Protein AF-A0A2V7R162-F1 (afdb_monomer)

Solvent-accessible surface area (backbone atoms only — not comparable to full-atom values): 5704 Å² total; per-residue (Å²): 132,60,64,68,55,24,54,51,45,22,54,54,42,23,51,60,36,54,79,41,46,91,76,44,57,94,88,58,54,39,62,61,54,15,53,42,44,18,48,45,46,59,78,68,52,91,80,79,77,37,36,41,37,50,41,80,42,63,66,44,93,78,87,47,74,69,69,78,65,21,13,25,31,24,34,73,85,70,80,47,70,60,46,74,72,29,49,69,70,57,14,44,53,52,12,50,54,40,30,76,68,54,74

pLDDT: mean 71.42, std 9.79, range [46.59, 87.44]

Sequence (103 aa):
MTTVRAEKVLEQVEAALAERQHLLPTHLAAREVASRIARCYHDLADGTSGFWIARARWAAADGRPTGRALYEVLRADGRVGVWDALTLDEGELIADTLTKLSL

Radius of gyration: 13.84 Å; Cα contacts (8 Å, |Δi|>4): 161; chains: 1; bounding box: 34×31×33 Å

Nearest PDB structures (foldseek):
  6qj2-assembly1_A  TM=2.721E-01  e=2.581E+00  Thermochaetoides thermophila DSM 1495
  7q2y-assembly1_B  TM=2.532E-01  e=3.658E+00  Saccharomyces cerevisiae S288C
  6yvv-assembly1_B  TM=3.234E-01  e=9.270E+00  Saccharomyces cerevisiae S288C
  5xei-assembly1_A  TM=2.986E-01  e=9.825E+00  Pyrococcus yayanosii CH1

Mean predicted aligned error: 9.28 Å

Foldseek 3Di:
DLVVVLVVQLVLQLVLCVVVVVLDDPPDRSNVLSNLVSVLCSPWNPLQQLFKAWDWDAPDPPPDRDDDTWTWIAGPVRRTTRDTRDDPSNNVSSRVSSNVVSD

Secondary structure (DSSP, 8-state):
--HHHHHHHHHHHHHHHHHTTTTS-TT--HHHHHHHHHHHHHHH--S----EEEEEE---SSSS--SSPEEEEEETTS--EEEEEE-HHHHHHHHHHHHHTT-

Structure (mmCIF, N/CA/C/O backbone):
data_AF-A0A2V7R162-F1
#
_entry.id   AF-A0A2V7R162-F1
#
loop_
_atom_site.group_PDB
_atom_site.id
_atom_site.type_symbol
_atom_site.label_atom_id
_atom_site.label_alt_id
_atom_site.label_comp_id
_atom_site.label_asym_id
_atom_site.label_entity_id
_atom_site.label_seq_id
_atom_site.pdbx_PDB_ins_code
_atom_site.Cartn_x
_atom_site.Cartn_y
_atom_site.Cartn_z
_atom_site.occupancy
_atom_site.B_iso_or_equiv
_atom_site.auth_seq_id
_atom_site.auth_comp_id
_atom_site.auth_asym_id
_atom_site.auth_atom_id
_atom_site.pdbx_PDB_model_num
ATOM 1 N N . MET A 1 1 ? -23.305 6.001 5.924 1.00 46.59 1 MET A N 1
ATOM 2 C CA . MET A 1 1 ? -22.299 6.026 7.016 1.00 46.59 1 MET A CA 1
ATOM 3 C C . MET A 1 1 ? -20.880 5.656 6.553 1.00 46.59 1 MET A C 1
ATOM 5 O O . MET A 1 1 ? -19.990 5.568 7.385 1.00 46.59 1 MET A O 1
ATOM 9 N N . THR A 1 2 ? -20.640 5.456 5.252 1.00 51.38 2 THR A N 1
ATOM 10 C CA . THR A 1 2 ? -19.383 4.914 4.696 1.00 51.38 2 THR A CA 1
ATOM 11 C C . THR A 1 2 ? -18.417 5.982 4.163 1.00 51.38 2 THR A C 1
ATOM 13 O O . THR A 1 2 ? -17.213 5.750 4.139 1.00 51.38 2 THR A O 1
ATOM 16 N N . THR A 1 3 ? -18.911 7.165 3.791 1.00 55.56 3 THR A N 1
ATOM 17 C CA . THR A 1 3 ? -18.104 8.313 3.329 1.00 55.56 3 THR A CA 1
ATOM 18 C C . THR A 1 3 ? -17.219 8.891 4.435 1.00 55.56 3 THR A C 1
ATOM 20 O O . THR A 1 3 ? -16.023 9.062 4.232 1.00 55.56 3 THR A O 1
ATOM 23 N N . VAL A 1 4 ? -17.769 9.038 5.646 1.00 58.03 4 VAL A N 1
ATOM 24 C CA . VAL A 1 4 ? -17.041 9.504 6.846 1.00 58.03 4 VAL A CA 1
ATOM 25 C C . VAL A 1 4 ? -15.846 8.600 7.183 1.00 58.03 4 VAL A C 1
ATOM 27 O O . VAL A 1 4 ? -14.837 9.054 7.714 1.00 58.03 4 VAL A O 1
ATOM 30 N N . ARG A 1 5 ? -15.932 7.303 6.855 1.00 68.94 5 ARG A N 1
ATOM 31 C CA . ARG A 1 5 ? -14.835 6.351 7.073 1.00 68.94 5 ARG A CA 1
ATOM 32 C C . ARG A 1 5 ? -13.699 6.559 6.068 1.00 68.94 5 ARG A C 1
ATOM 34 O O . ARG A 1 5 ? -12.543 6.479 6.460 1.00 68.94 5 ARG A O 1
ATOM 41 N N . ALA A 1 6 ? -14.022 6.843 4.807 1.00 68.25 6 ALA A N 1
ATOM 42 C CA . ALA A 1 6 ? -13.032 7.057 3.753 1.00 68.25 6 ALA A CA 1
ATOM 43 C C . ALA A 1 6 ? -12.274 8.380 3.933 1.00 68.25 6 ALA A C 1
ATOM 45 O O . ALA A 1 6 ? -11.054 8.398 3.813 1.00 68.25 6 ALA A O 1
ATOM 46 N N . GLU A 1 7 ? -12.974 9.460 4.289 1.00 76.31 7 GLU A N 1
ATOM 47 C CA . GLU A 1 7 ? -12.361 10.767 4.582 1.00 76.31 7 GLU A CA 1
ATOM 48 C C . GLU A 1 7 ? -11.400 10.682 5.773 1.00 76.31 7 GLU A C 1
ATOM 50 O O . GLU A 1 7 ? -10.272 11.160 5.702 1.00 76.31 7 GLU A O 1
ATOM 55 N N . LYS A 1 8 ? -11.791 9.964 6.831 1.00 78.56 8 LYS A N 1
ATOM 56 C CA . LYS A 1 8 ? -10.920 9.743 7.989 1.00 78.56 8 LYS A CA 1
ATOM 57 C C . LYS A 1 8 ? -9.663 8.939 7.639 1.00 78.56 8 LYS A C 1
ATOM 59 O O . LYS A 1 8 ? -8.580 9.266 8.115 1.00 78.56 8 LYS A O 1
ATOM 64 N N . VAL A 1 9 ? -9.790 7.901 6.808 1.00 76.69 9 VAL A N 1
ATOM 65 C CA . VAL A 1 9 ? -8.634 7.119 6.328 1.00 76.69 9 VAL A CA 1
ATOM 66 C C . VAL A 1 9 ? -7.723 7.983 5.454 1.00 76.69 9 VAL A C 1
ATOM 68 O O . VAL A 1 9 ? -6.508 7.926 5.616 1.00 76.69 9 VAL A O 1
ATOM 71 N N . LEU A 1 10 ? -8.293 8.811 4.573 1.00 83.31 10 LEU A N 1
ATOM 72 C CA . LEU A 1 10 ? -7.543 9.761 3.750 1.00 83.31 10 LEU A CA 1
ATOM 73 C C . LEU A 1 10 ? -6.680 10.682 4.619 1.00 83.31 10 LEU A C 1
ATOM 75 O O . LEU A 1 10 ? -5.470 10.733 4.423 1.00 83.31 10 LEU A O 1
ATOM 79 N N . GLU A 1 11 ? -7.283 11.353 5.599 1.00 84.06 11 GLU A N 1
ATOM 80 C CA . GLU A 1 11 ? -6.576 12.285 6.482 1.00 84.06 11 GLU A CA 1
ATOM 81 C C . GLU A 1 11 ? -5.458 11.597 7.279 1.00 84.06 11 GLU A C 1
ATOM 83 O O . GLU A 1 11 ? -4.342 12.110 7.358 1.00 84.06 11 GLU A O 1
ATOM 88 N N . GLN A 1 12 ? -5.729 10.411 7.837 1.00 82.81 12 GLN A N 1
ATOM 89 C CA . GLN A 1 12 ? -4.748 9.656 8.624 1.00 82.81 12 GLN A CA 1
ATOM 90 C C . GLN A 1 12 ? -3.544 9.220 7.788 1.00 82.81 12 GLN A C 1
ATOM 92 O O . GLN A 1 12 ? -2.399 9.323 8.231 1.00 82.81 12 GLN A O 1
ATOM 97 N N . VAL A 1 13 ? -3.800 8.740 6.574 1.00 81.88 13 VAL A N 1
ATOM 98 C CA . VAL A 1 13 ? -2.754 8.270 5.667 1.00 81.88 13 VAL A CA 1
ATOM 99 C C . VAL A 1 13 ? -1.963 9.445 5.101 1.00 81.88 13 VAL A C 1
ATOM 101 O O . VAL A 1 13 ? -0.737 9.380 5.055 1.00 81.88 13 VAL A O 1
ATOM 104 N N . GLU A 1 14 ? -2.630 10.539 4.724 1.00 87.44 14 GLU A N 1
ATOM 105 C CA . GLU A 1 14 ? -1.965 11.750 4.235 1.00 87.44 14 GLU A CA 1
ATOM 106 C C . GLU A 1 14 ? -1.033 12.328 5.302 1.00 87.44 14 GLU A C 1
ATOM 108 O O . GLU A 1 14 ? 0.126 12.608 5.000 1.00 87.44 14 GLU A O 1
ATOM 113 N N . ALA A 1 15 ? -1.489 12.424 6.556 1.00 8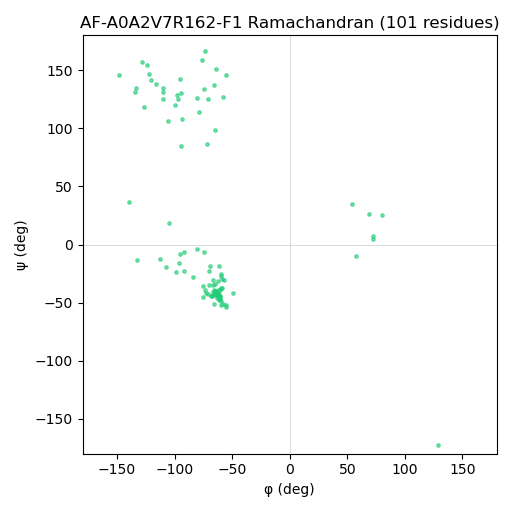5.38 15 ALA A N 1
ATOM 114 C CA . ALA A 1 15 ? -0.669 12.898 7.668 1.00 85.38 15 ALA A CA 1
ATOM 115 C C . ALA A 1 15 ? 0.559 12.002 7.907 1.00 85.38 15 ALA A C 1
ATOM 117 O O . ALA A 1 15 ? 1.685 12.497 7.975 1.00 85.38 15 ALA A O 1
ATOM 118 N N . ALA A 1 16 ? 0.372 10.680 7.963 1.00 84.00 16 ALA A N 1
ATOM 119 C CA . ALA A 1 16 ? 1.469 9.744 8.210 1.00 84.00 16 ALA A CA 1
ATOM 120 C C . ALA A 1 16 ? 2.516 9.735 7.079 1.00 84.00 16 ALA A C 1
ATOM 122 O O . ALA A 1 16 ? 3.714 9.570 7.330 1.00 84.00 16 ALA A O 1
ATOM 123 N N . LEU A 1 17 ? 2.079 9.932 5.835 1.00 84.00 17 LEU A N 1
ATOM 124 C CA . LEU A 1 17 ? 2.962 10.062 4.679 1.00 84.00 17 LEU A CA 1
ATOM 125 C C . LEU A 1 17 ? 3.652 11.428 4.630 1.00 84.00 17 LEU A C 1
ATOM 127 O O . LEU A 1 17 ? 4.823 11.494 4.266 1.00 84.00 17 LEU A O 1
ATOM 131 N N . ALA A 1 18 ? 2.972 12.503 5.036 1.00 85.38 18 ALA A N 1
ATOM 132 C CA . ALA A 1 18 ? 3.560 13.837 5.131 1.00 85.38 18 ALA A CA 1
ATOM 133 C C . ALA A 1 18 ? 4.693 13.887 6.172 1.00 85.38 18 ALA A C 1
ATOM 135 O O . ALA A 1 18 ? 5.761 14.430 5.890 1.00 85.38 18 ALA A O 1
ATOM 136 N N . GLU A 1 19 ? 4.531 13.231 7.327 1.00 85.44 19 GLU A N 1
ATOM 137 C CA . GLU A 1 19 ? 5.609 13.049 8.320 1.00 85.44 19 GLU A CA 1
ATOM 138 C C . GLU A 1 19 ? 6.848 12.354 7.727 1.00 85.44 19 GLU A C 1
ATOM 140 O O . GLU A 1 19 ? 7.986 12.601 8.132 1.00 85.44 19 GLU A O 1
ATOM 145 N N . ARG A 1 20 ? 6.627 11.483 6.738 1.00 83.31 20 ARG A N 1
ATOM 146 C CA . ARG A 1 20 ? 7.652 10.690 6.051 1.00 83.31 20 ARG A CA 1
ATOM 147 C C . ARG A 1 20 ? 7.957 11.227 4.654 1.00 83.31 20 ARG A C 1
ATOM 149 O O . ARG A 1 20 ? 8.569 10.512 3.867 1.00 83.31 20 ARG A O 1
ATOM 156 N N . GLN A 1 21 ? 7.610 12.483 4.337 1.00 78.50 21 GLN A N 1
ATOM 157 C CA . GLN A 1 21 ? 7.772 12.998 2.968 1.00 78.50 21 GLN A CA 1
ATOM 158 C C . GLN A 1 21 ? 9.219 12.957 2.474 1.00 78.50 21 GLN A C 1
ATOM 160 O O . GLN A 1 21 ? 9.465 12.877 1.280 1.00 78.50 21 GLN A O 1
ATOM 165 N N . HIS A 1 22 ? 10.179 13.021 3.397 1.00 79.69 22 HIS A N 1
ATOM 166 C CA . HIS A 1 22 ? 11.604 12.956 3.095 1.00 79.69 22 HIS A CA 1
ATOM 167 C C . HIS A 1 22 ? 12.051 11.567 2.609 1.00 79.69 22 HIS A C 1
ATOM 169 O O . HIS A 1 22 ? 13.114 11.455 2.007 1.00 79.69 22 HIS A O 1
ATOM 175 N N . LEU A 1 23 ? 11.254 10.526 2.872 1.00 79.00 23 LEU A N 1
ATOM 176 C CA . LEU A 1 23 ? 11.450 9.159 2.380 1.00 79.00 23 LEU A CA 1
ATOM 177 C C . LEU A 1 23 ? 10.635 8.885 1.114 1.00 79.00 23 LEU A C 1
ATOM 179 O O . LEU A 1 23 ? 10.895 7.902 0.424 1.00 79.00 23 LEU A O 1
ATOM 183 N N . LEU A 1 24 ? 9.645 9.731 0.809 1.00 75.75 24 LEU A N 1
ATOM 184 C CA . LEU A 1 24 ? 8.845 9.580 -0.395 1.00 75.75 24 LEU A CA 1
ATOM 185 C C . LEU A 1 24 ? 9.655 10.015 -1.620 1.00 75.75 24 LEU A C 1
ATOM 187 O O . LEU A 1 24 ? 10.254 11.095 -1.625 1.00 75.75 24 LEU A O 1
ATOM 191 N N . PRO A 1 25 ? 9.641 9.219 -2.698 1.00 76.00 25 PRO A N 1
ATOM 192 C CA . PRO A 1 25 ? 10.146 9.668 -3.981 1.00 76.00 25 PRO A CA 1
ATOM 193 C C . PRO A 1 25 ? 9.451 10.950 -4.427 1.00 76.00 25 PRO A C 1
ATOM 195 O O . PRO A 1 25 ? 8.249 11.129 -4.248 1.00 76.00 25 PRO A O 1
ATOM 198 N N . THR A 1 26 ? 10.189 11.815 -5.116 1.00 76.62 26 THR A N 1
ATOM 199 C CA . THR A 1 26 ? 9.723 13.149 -5.531 1.00 76.62 26 THR A CA 1
ATOM 200 C C . THR A 1 26 ? 8.513 13.121 -6.473 1.00 76.62 26 THR A C 1
ATOM 202 O O . THR A 1 26 ? 7.835 14.130 -6.635 1.00 76.62 26 THR A O 1
ATOM 205 N N . HIS A 1 27 ? 8.250 11.977 -7.109 1.00 78.25 27 HIS A N 1
ATOM 206 C CA . HIS A 1 27 ? 7.119 11.766 -8.009 1.00 78.25 27 HIS A CA 1
ATOM 207 C C . HIS A 1 27 ? 5.868 11.216 -7.299 1.00 78.25 27 HIS A C 1
ATOM 209 O O . HIS A 1 27 ? 4.820 11.113 -7.931 1.00 78.25 27 HIS A O 1
ATOM 215 N N . LEU A 1 28 ? 5.955 10.869 -6.009 1.00 73.56 28 LEU A N 1
ATOM 216 C CA . LEU A 1 28 ? 4.832 10.392 -5.205 1.00 73.56 28 LEU A CA 1
ATOM 217 C C . LEU A 1 28 ? 4.370 11.481 -4.237 1.00 73.56 28 LEU A C 1
ATOM 219 O O . LEU A 1 28 ? 5.002 11.756 -3.218 1.00 73.56 28 LEU A O 1
ATOM 223 N N . ALA A 1 29 ? 3.219 12.083 -4.531 1.00 81.44 29 ALA A N 1
ATOM 224 C CA . ALA A 1 29 ? 2.583 13.026 -3.621 1.00 81.44 29 ALA A CA 1
ATOM 225 C C . ALA A 1 29 ? 1.808 1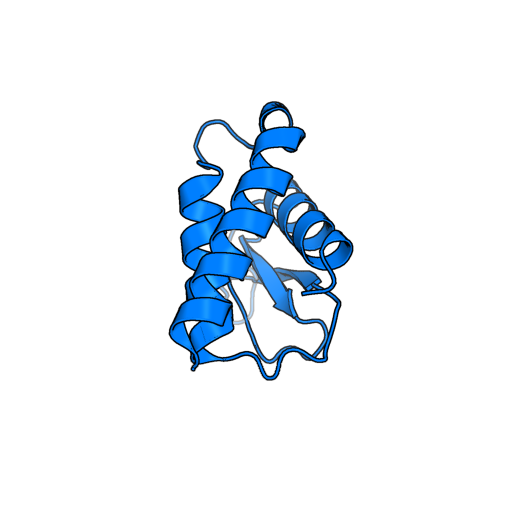2.278 -2.522 1.00 81.44 29 ALA A C 1
ATOM 227 O O . ALA A 1 29 ? 0.911 11.490 -2.824 1.00 81.44 29 ALA A O 1
ATOM 228 N N . ALA A 1 30 ? 2.084 12.582 -1.247 1.00 78.00 30 ALA A N 1
ATOM 229 C CA . ALA A 1 30 ? 1.423 11.972 -0.083 1.00 78.00 30 ALA A CA 1
ATOM 230 C C . ALA A 1 30 ? -0.114 11.964 -0.190 1.00 78.00 30 ALA A C 1
ATOM 232 O O . ALA A 1 30 ? -0.760 10.954 0.082 1.00 78.00 30 ALA A O 1
ATOM 233 N N . ARG A 1 31 ? -0.704 13.065 -0.670 1.00 80.94 31 ARG A N 1
ATOM 234 C CA . ARG A 1 31 ? -2.151 13.186 -0.885 1.00 80.94 31 ARG A CA 1
ATOM 235 C C . ARG A 1 31 ? -2.686 12.266 -1.977 1.00 80.94 31 ARG A C 1
ATOM 237 O O . ARG A 1 31 ? -3.783 11.725 -1.840 1.00 80.94 31 ARG A O 1
ATOM 244 N N . GLU A 1 32 ? -1.947 12.089 -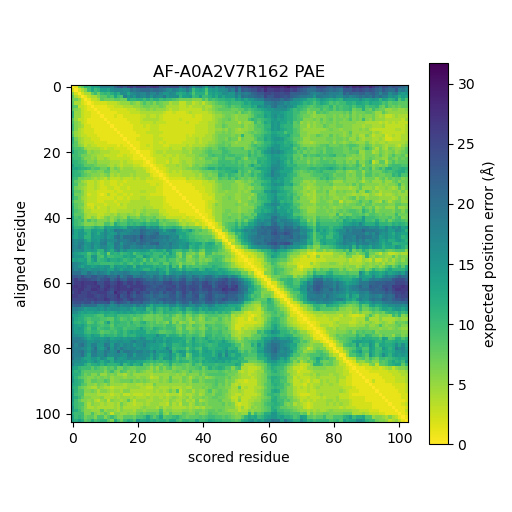3.071 1.00 80.31 32 GLU A N 1
ATOM 245 C CA . GLU A 1 32 ? -2.352 11.171 -4.139 1.00 80.31 32 GLU A CA 1
ATOM 246 C C . GLU A 1 32 ? -2.321 9.727 -3.633 1.00 80.31 32 GLU A C 1
ATOM 248 O O . GLU A 1 32 ? -3.268 8.969 -3.863 1.00 80.31 32 GLU A O 1
ATOM 253 N N . VAL A 1 33 ? -1.283 9.396 -2.859 1.00 75.19 33 VAL A N 1
ATOM 254 C CA . VAL A 1 33 ? -1.119 8.095 -2.212 1.00 75.19 33 VAL A CA 1
ATOM 255 C C . VAL A 1 33 ? -2.281 7.812 -1.263 1.00 75.19 33 VAL A C 1
ATOM 257 O O . VAL A 1 33 ? -2.987 6.811 -1.413 1.00 75.19 33 VAL A O 1
ATOM 260 N N . ALA A 1 34 ? -2.566 8.751 -0.366 1.00 78.50 34 ALA A N 1
ATOM 261 C CA . ALA A 1 34 ? -3.658 8.651 0.587 1.00 78.50 34 ALA A CA 1
ATOM 262 C C . ALA A 1 34 ? -5.041 8.570 -0.084 1.00 78.50 34 ALA A C 1
ATOM 264 O O . ALA A 1 34 ? -5.885 7.772 0.320 1.00 78.50 34 ALA A O 1
ATOM 265 N N . SER A 1 35 ? -5.264 9.321 -1.168 1.00 78.75 35 SER A N 1
ATOM 266 C CA . SER A 1 35 ? -6.530 9.314 -1.918 1.00 78.75 35 SER A CA 1
ATOM 267 C C . SER A 1 35 ? -6.808 7.992 -2.629 1.00 78.75 35 SER A C 1
ATOM 269 O O . SER A 1 35 ? -7.971 7.638 -2.837 1.00 78.75 35 SER A O 1
ATOM 271 N N . ARG A 1 36 ? -5.772 7.266 -3.060 1.00 74.75 36 ARG A N 1
ATOM 272 C CA . ARG A 1 36 ? -5.932 5.923 -3.639 1.00 74.75 36 ARG A CA 1
ATOM 273 C C . ARG A 1 36 ? -6.218 4.893 -2.551 1.00 74.75 36 ARG A C 1
ATOM 275 O O . ARG A 1 36 ? -7.182 4.145 -2.679 1.00 74.75 36 ARG A O 1
ATOM 282 N N . ILE A 1 37 ? -5.471 4.945 -1.446 1.00 73.75 37 ILE A N 1
ATOM 283 C CA . ILE A 1 37 ? -5.694 4.098 -0.266 1.00 73.75 37 ILE A CA 1
ATOM 284 C C . ILE A 1 37 ? -7.125 4.247 0.251 1.00 73.75 37 ILE A C 1
ATOM 286 O O . ILE A 1 37 ? -7.825 3.248 0.379 1.00 73.75 37 ILE A O 1
ATOM 290 N N . ALA A 1 38 ? -7.591 5.475 0.481 1.00 73.50 38 ALA A N 1
ATOM 291 C CA . ALA A 1 38 ? -8.931 5.737 0.998 1.00 73.50 38 ALA A CA 1
ATOM 292 C C . ALA A 1 38 ? -10.045 5.198 0.085 1.00 73.50 38 ALA A C 1
ATOM 294 O O . ALA A 1 38 ? -11.038 4.671 0.583 1.00 73.50 38 ALA A O 1
ATOM 295 N N . ARG A 1 39 ? -9.865 5.277 -1.243 1.00 73.06 39 ARG A N 1
ATOM 296 C CA . ARG A 1 39 ? -10.799 4.696 -2.222 1.00 73.06 39 ARG A CA 1
ATOM 297 C C . ARG A 1 39 ? -10.832 3.173 -2.139 1.00 73.06 39 ARG A C 1
ATOM 299 O O . ARG A 1 39 ? -11.897 2.604 -1.936 1.00 73.06 39 ARG A O 1
ATOM 306 N N . CYS A 1 40 ? -9.673 2.517 -2.178 1.00 68.12 40 CYS A N 1
ATOM 307 C CA . CYS A 1 40 ? -9.596 1.062 -2.026 1.00 68.12 40 CYS A CA 1
ATOM 308 C C . CYS A 1 40 ? -10.183 0.583 -0.690 1.00 68.12 40 CYS A C 1
ATOM 310 O O . CYS A 1 40 ? -10.847 -0.448 -0.632 1.00 68.12 40 CYS A O 1
ATOM 312 N N . TYR A 1 41 ? -9.974 1.346 0.382 1.00 65.69 41 TYR A N 1
ATOM 313 C CA . TYR A 1 41 ? -10.513 1.043 1.703 1.00 65.69 41 TYR A CA 1
ATOM 314 C C . TYR A 1 41 ? -12.039 1.223 1.776 1.00 65.69 41 TYR A C 1
ATOM 316 O O . TYR A 1 41 ? -12.715 0.463 2.465 1.00 65.69 41 TYR A O 1
ATOM 324 N N . HIS A 1 42 ? -12.594 2.207 1.061 1.00 67.38 42 HIS A N 1
ATOM 325 C CA . HIS A 1 42 ? -14.039 2.422 0.956 1.00 67.38 42 HIS A CA 1
ATOM 326 C C . HIS A 1 42 ? -14.738 1.301 0.184 1.00 67.38 42 HIS A C 1
ATOM 328 O O . HIS A 1 42 ? -15.784 0.821 0.619 1.00 67.38 42 HIS A O 1
ATOM 334 N N . ASP A 1 43 ? -14.149 0.889 -0.939 1.00 65.12 43 ASP A N 1
ATOM 335 C CA . ASP A 1 43 ? -14.790 -0.023 -1.884 1.00 65.12 43 ASP A CA 1
ATOM 336 C C . ASP A 1 43 ? -14.625 -1.502 -1.494 1.00 65.12 43 ASP A C 1
ATOM 338 O O . ASP A 1 43 ? -15.466 -2.325 -1.855 1.00 65.12 43 ASP A O 1
ATOM 342 N N . LEU A 1 44 ? -13.548 -1.862 -0.777 1.00 59.69 44 LEU A N 1
ATOM 343 C CA . LEU A 1 44 ? -13.114 -3.263 -0.658 1.00 59.69 44 LEU A CA 1
ATOM 344 C C . LEU A 1 44 ? -12.787 -3.748 0.766 1.00 59.69 44 LEU A C 1
ATOM 346 O O . LEU A 1 44 ? -12.644 -4.956 0.957 1.00 59.69 44 LEU A O 1
ATOM 350 N N . ALA A 1 45 ? -12.648 -2.872 1.771 1.00 55.62 45 ALA A N 1
ATOM 351 C CA . ALA A 1 45 ? -12.181 -3.286 3.100 1.00 55.62 45 ALA A CA 1
ATOM 352 C C . ALA A 1 45 ? -13.319 -3.524 4.115 1.00 55.62 45 ALA A C 1
ATOM 354 O O . ALA A 1 45 ? -14.144 -2.653 4.390 1.00 55.62 45 ALA A O 1
ATOM 355 N N . ASP A 1 46 ? -13.294 -4.689 4.769 1.00 55.81 46 ASP A N 1
ATOM 356 C CA . ASP A 1 46 ? -14.070 -4.997 5.985 1.00 55.81 46 ASP A CA 1
ATOM 357 C C . ASP A 1 46 ? -13.556 -4.234 7.227 1.00 55.81 46 ASP A C 1
ATOM 359 O O . ASP A 1 46 ? -14.301 -3.950 8.169 1.00 55.81 46 ASP A O 1
ATOM 363 N N . GLY A 1 47 ? -12.286 -3.819 7.181 1.00 54.34 47 GLY A N 1
ATOM 364 C CA . GLY A 1 47 ? -11.594 -3.021 8.186 1.00 54.34 47 GLY A CA 1
ATOM 365 C C . GLY A 1 47 ? -11.088 -3.790 9.404 1.00 54.34 47 GLY A C 1
ATOM 366 O O . GLY A 1 47 ? -10.969 -3.194 10.470 1.00 54.34 47 GLY A O 1
ATOM 367 N N . THR A 1 48 ? -10.823 -5.093 9.261 1.00 56.81 48 THR A N 1
ATOM 368 C CA . THR A 1 48 ? -10.386 -5.971 10.365 1.00 56.81 48 THR A CA 1
ATOM 369 C C . THR A 1 48 ? -8.951 -6.511 10.266 1.00 56.81 48 THR A C 1
ATOM 371 O O . THR A 1 48 ? -8.461 -7.047 11.254 1.00 56.81 48 THR A O 1
ATOM 374 N N . SER A 1 49 ? -8.260 -6.400 9.123 1.00 56.59 49 SER A N 1
ATOM 375 C CA . SER A 1 49 ? -7.046 -7.200 8.847 1.00 56.59 49 SER A CA 1
ATOM 376 C C . SER A 1 49 ? -5.681 -6.554 9.164 1.00 56.59 49 SER A C 1
ATOM 378 O O . SER A 1 49 ? -4.693 -7.276 9.112 1.00 56.59 49 SER A O 1
ATOM 380 N N . GLY A 1 50 ? -5.589 -5.264 9.511 1.00 59.56 50 GLY A N 1
ATOM 381 C CA . GLY A 1 50 ? -4.457 -4.602 10.205 1.00 59.56 50 GLY A CA 1
ATOM 382 C C . GLY A 1 50 ? -3.033 -4.628 9.605 1.00 59.56 50 GLY A C 1
ATOM 383 O O . GLY A 1 50 ? -2.161 -3.943 10.137 1.00 59.56 50 GLY A O 1
ATOM 384 N N . PHE A 1 51 ? -2.760 -5.407 8.551 1.00 61.88 51 PHE A N 1
ATOM 385 C CA . PHE A 1 51 ? -1.417 -5.618 7.997 1.00 61.88 51 PHE A CA 1
ATOM 386 C C . PHE A 1 51 ? -1.388 -5.499 6.472 1.00 61.88 51 PHE A C 1
ATOM 388 O O . PHE A 1 51 ? -2.203 -6.107 5.767 1.00 61.88 51 PHE A O 1
ATOM 395 N N . TRP A 1 52 ? -0.381 -4.778 5.975 1.00 75.25 52 TRP A N 1
ATOM 396 C CA . TRP A 1 52 ? -0.132 -4.539 4.554 1.00 75.25 52 TRP A CA 1
ATOM 397 C C . TRP A 1 52 ? 1.259 -5.023 4.148 1.00 75.25 52 TRP A C 1
ATOM 399 O O . TRP A 1 52 ? 2.200 -4.978 4.934 1.00 75.25 52 TRP A O 1
ATOM 409 N N . ILE A 1 53 ? 1.387 -5.504 2.915 1.00 71.44 53 ILE A N 1
ATOM 410 C CA . ILE A 1 53 ? 2.577 -6.164 2.383 1.00 71.44 53 ILE A CA 1
ATOM 411 C C . ILE A 1 53 ? 2.885 -5.596 1.000 1.00 71.44 53 ILE A C 1
ATOM 413 O O . ILE A 1 53 ? 2.011 -5.555 0.1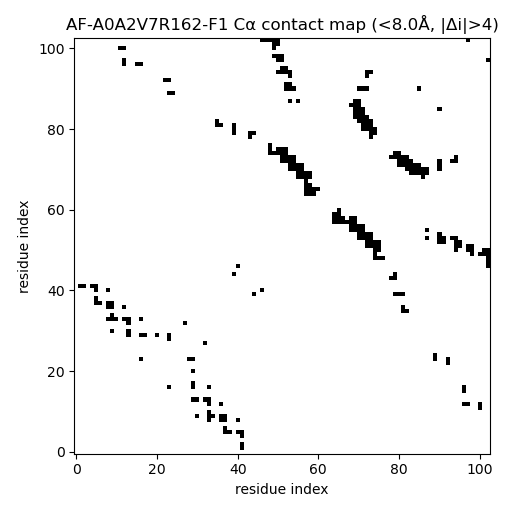34 1.00 71.44 53 ILE A O 1
ATOM 417 N N . ALA A 1 54 ? 4.143 -5.227 0.776 1.00 79.31 54 ALA A N 1
ATOM 418 C CA . ALA A 1 54 ? 4.679 -4.983 -0.555 1.00 79.31 54 ALA A CA 1
ATOM 419 C C . ALA A 1 54 ? 5.008 -6.324 -1.227 1.00 79.31 54 ALA A C 1
ATOM 421 O O . ALA A 1 54 ? 5.885 -7.060 -0.777 1.00 79.31 54 ALA A O 1
ATOM 422 N N . ARG A 1 55 ? 4.299 -6.668 -2.300 1.00 78.50 55 ARG A N 1
ATOM 423 C CA . ARG A 1 55 ? 4.508 -7.896 -3.070 1.00 78.50 55 ARG A CA 1
ATOM 424 C C . ARG A 1 55 ? 5.095 -7.562 -4.431 1.00 78.50 55 ARG A C 1
ATOM 426 O O . ARG A 1 55 ? 4.597 -6.689 -5.129 1.00 78.50 55 ARG A O 1
ATOM 433 N N . ALA A 1 56 ? 6.118 -8.301 -4.845 1.00 72.56 56 ALA A N 1
ATOM 434 C CA . ALA A 1 56 ? 6.597 -8.241 -6.219 1.00 72.56 56 ALA A CA 1
ATOM 435 C C . ALA A 1 56 ? 5.576 -8.892 -7.166 1.00 72.56 56 ALA A C 1
ATOM 437 O O . ALA A 1 56 ? 5.225 -10.066 -7.020 1.00 72.56 56 ALA A O 1
ATOM 438 N N . ARG A 1 57 ? 5.147 -8.144 -8.177 1.00 72.38 57 ARG A N 1
ATOM 439 C CA . ARG A 1 57 ? 4.380 -8.602 -9.329 1.00 72.38 57 ARG A CA 1
ATOM 440 C C . ARG A 1 57 ? 5.264 -8.539 -10.570 1.00 72.38 57 ARG A C 1
ATOM 442 O O . ARG A 1 57 ? 5.819 -7.504 -10.937 1.00 72.38 57 ARG A O 1
ATOM 449 N N . TRP A 1 58 ? 5.364 -9.668 -11.254 1.00 66.12 58 TRP A N 1
ATOM 450 C CA . TRP A 1 58 ? 6.061 -9.757 -12.529 1.00 66.12 58 TRP A CA 1
ATOM 451 C C . TRP A 1 58 ? 5.036 -9.656 -13.654 1.00 66.12 58 TRP A C 1
ATOM 453 O O . TRP A 1 58 ? 4.080 -10.432 -13.691 1.00 66.12 58 TRP A O 1
ATOM 463 N N . ALA A 1 59 ? 5.228 -8.715 -14.578 1.00 59.09 59 ALA A N 1
ATOM 464 C CA . ALA A 1 59 ? 4.508 -8.723 -15.845 1.00 59.09 59 ALA A CA 1
ATOM 465 C C . ALA A 1 59 ? 5.069 -9.875 -16.692 1.00 59.09 59 ALA A C 1
ATOM 467 O O . ALA A 1 59 ? 6.034 -9.708 -17.433 1.00 59.09 59 ALA A O 1
ATOM 468 N N . ALA A 1 60 ? 4.531 -11.077 -16.505 1.00 56.09 60 ALA A N 1
ATOM 469 C CA . ALA A 1 60 ? 4.871 -12.225 -17.328 1.00 56.09 60 ALA A CA 1
ATOM 470 C C . ALA A 1 60 ? 3.844 -12.315 -18.459 1.00 56.09 60 ALA A C 1
ATOM 472 O O . ALA A 1 60 ? 2.696 -12.677 -18.210 1.00 56.09 60 ALA A O 1
ATOM 473 N N . ALA A 1 61 ? 4.249 -11.986 -19.687 1.00 56.91 61 ALA A N 1
ATOM 474 C CA . ALA A 1 61 ? 3.446 -12.324 -20.862 1.00 56.91 61 ALA A CA 1
ATOM 475 C C . ALA A 1 61 ? 3.400 -13.855 -21.060 1.00 56.91 61 ALA A C 1
ATOM 477 O O . ALA A 1 61 ? 2.346 -14.389 -21.373 1.00 56.91 61 ALA A O 1
ATOM 478 N N . ASP A 1 62 ? 4.499 -14.564 -20.746 1.00 56.41 62 ASP A N 1
ATOM 479 C CA . ASP A 1 62 ? 4.683 -15.982 -21.106 1.00 56.41 62 ASP A CA 1
ATOM 480 C C . ASP A 1 62 ? 5.347 -16.830 -19.994 1.00 56.41 62 ASP A C 1
ATOM 482 O O . ASP A 1 62 ? 6.187 -17.694 -20.247 1.00 56.41 62 ASP A O 1
ATOM 486 N N . GLY A 1 63 ? 5.038 -16.561 -18.721 1.00 55.28 63 GLY A N 1
ATOM 487 C CA . GLY A 1 63 ? 5.562 -17.356 -17.594 1.00 55.28 63 GLY A CA 1
ATOM 488 C C . GLY A 1 63 ? 7.052 -17.154 -17.272 1.00 55.28 63 GLY A C 1
ATOM 489 O O . GLY A 1 63 ? 7.592 -17.841 -16.407 1.00 55.28 63 GLY A O 1
ATOM 490 N N . ARG A 1 64 ? 7.721 -16.189 -17.916 1.00 54.81 64 ARG A N 1
ATOM 491 C CA . ARG A 1 64 ? 9.041 -15.687 -17.505 1.00 54.81 64 ARG A CA 1
ATOM 492 C C . ARG A 1 64 ? 8.941 -14.218 -17.096 1.00 54.81 64 ARG A C 1
ATOM 494 O O . ARG A 1 64 ? 8.264 -13.460 -17.789 1.00 54.81 64 ARG A O 1
ATOM 501 N N . PRO A 1 65 ? 9.606 -13.796 -16.006 1.00 58.97 65 PRO A N 1
ATOM 502 C CA . PRO A 1 65 ? 9.676 -12.390 -15.631 1.00 58.97 65 PRO A CA 1
ATOM 503 C C . PRO A 1 65 ? 10.445 -11.605 -16.702 1.00 58.97 65 PRO A C 1
ATOM 505 O O . PRO A 1 65 ? 11.673 -11.617 -16.749 1.00 58.97 65 PRO A O 1
ATOM 508 N N . THR A 1 66 ? 9.719 -10.946 -17.601 1.00 53.78 66 THR A N 1
ATOM 509 C CA . THR A 1 66 ? 10.279 -10.074 -18.636 1.00 53.78 66 THR A CA 1
ATOM 510 C C . THR A 1 66 ? 10.274 -8.636 -18.123 1.00 53.78 66 THR A C 1
ATOM 512 O O . THR A 1 66 ? 9.329 -7.893 -18.366 1.00 53.78 66 THR A O 1
ATOM 515 N N . GLY A 1 67 ? 11.309 -8.246 -17.372 1.00 62.91 67 GLY A N 1
ATOM 516 C CA . GLY A 1 67 ? 11.520 -6.856 -16.940 1.00 62.91 67 GLY A CA 1
ATOM 517 C C . GLY A 1 67 ? 11.770 -6.668 -15.441 1.00 62.91 67 GLY A C 1
ATOM 518 O O . GLY A 1 67 ? 11.957 -7.628 -14.696 1.00 62.91 67 GLY A O 1
ATOM 519 N N . ARG A 1 68 ? 11.804 -5.399 -15.005 1.00 63.47 68 ARG A N 1
ATOM 520 C 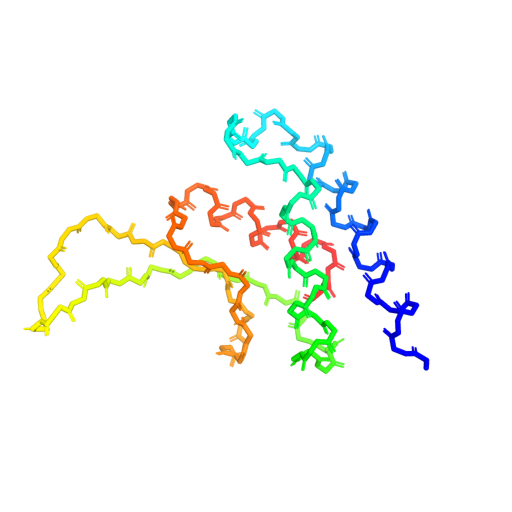CA . ARG A 1 68 ? 11.931 -5.009 -13.590 1.00 63.47 68 ARG A CA 1
ATOM 521 C C . ARG A 1 68 ? 10.682 -5.455 -12.820 1.00 63.47 68 ARG A C 1
ATOM 523 O O . ARG A 1 68 ? 9.571 -5.274 -13.314 1.00 63.47 68 ARG A O 1
ATOM 530 N N . ALA A 1 69 ? 10.866 -6.001 -11.616 1.00 63.84 69 ALA A N 1
ATOM 531 C CA . ALA A 1 69 ? 9.756 -6.288 -10.709 1.00 63.84 69 ALA A CA 1
ATOM 532 C C . ALA A 1 69 ? 8.983 -4.999 -10.409 1.00 63.84 69 ALA A C 1
ATOM 534 O O . ALA A 1 69 ? 9.577 -4.000 -9.999 1.00 63.84 69 ALA A O 1
ATOM 535 N N . LEU A 1 70 ? 7.672 -5.045 -10.618 1.00 71.88 70 LEU A N 1
ATOM 536 C CA . LEU A 1 70 ? 6.743 -4.010 -10.195 1.00 71.88 70 LEU A CA 1
ATOM 537 C C . LEU A 1 70 ? 6.194 -4.427 -8.840 1.00 71.88 70 LEU A C 1
ATOM 539 O O . LEU A 1 70 ? 5.773 -5.565 -8.687 1.00 71.88 70 LEU A O 1
ATOM 543 N N . TYR A 1 71 ? 6.199 -3.547 -7.854 1.00 72.12 71 TYR A N 1
ATOM 544 C CA . TYR A 1 71 ? 5.664 -3.860 -6.538 1.00 72.12 71 TYR A CA 1
ATOM 545 C C . TYR A 1 71 ? 4.224 -3.377 -6.424 1.00 72.12 71 TYR A C 1
ATOM 547 O O . TYR A 1 71 ? 3.841 -2.336 -6.960 1.00 72.12 71 TYR A O 1
ATOM 555 N N . GLU A 1 72 ? 3.419 -4.176 -5.743 1.00 74.88 72 GLU A N 1
ATOM 556 C CA . GLU A 1 72 ? 2.050 -3.863 -5.369 1.00 74.88 72 GLU A CA 1
ATOM 557 C C . GLU A 1 72 ? 1.920 -3.918 -3.853 1.00 74.88 72 GLU A C 1
ATOM 559 O O . GLU A 1 72 ? 2.522 -4.773 -3.207 1.00 74.88 72 GLU A O 1
ATOM 564 N N . VAL A 1 73 ? 1.140 -3.011 -3.272 1.00 74.50 73 VAL A N 1
ATOM 565 C CA . VAL A 1 73 ? 0.850 -3.045 -1.835 1.00 74.50 73 VAL A CA 1
ATOM 566 C C . VAL A 1 73 ? -0.517 -3.670 -1.635 1.00 74.50 73 VAL A C 1
ATOM 568 O O . VAL A 1 73 ? -1.524 -3.175 -2.150 1.00 74.50 73 VAL A O 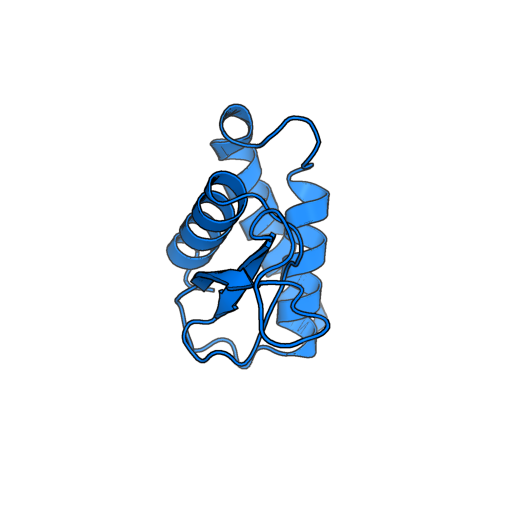1
ATOM 571 N N . LEU A 1 74 ? -0.529 -4.778 -0.903 1.00 74.62 74 LEU A N 1
ATOM 572 C CA . LEU A 1 74 ? -1.697 -5.612 -0.667 1.00 74.62 74 LEU A CA 1
ATOM 573 C C . LEU A 1 74 ? -1.948 -5.762 0.825 1.00 74.62 74 LEU A C 1
ATOM 575 O O . LEU A 1 74 ? -1.010 -5.743 1.616 1.00 74.62 74 LEU A O 1
ATOM 579 N N . ARG A 1 75 ? -3.191 -6.014 1.222 1.00 74.12 75 ARG A N 1
ATOM 580 C CA . ARG A 1 75 ? -3.453 -6.561 2.560 1.00 74.12 75 ARG A CA 1
ATOM 581 C C . ARG A 1 75 ? -2.848 -7.956 2.689 1.00 74.12 75 ARG A C 1
ATOM 583 O O . ARG A 1 75 ? -2.788 -8.707 1.715 1.00 74.12 75 ARG A O 1
ATOM 590 N N . ALA A 1 76 ? -2.473 -8.334 3.909 1.00 68.12 76 ALA A N 1
ATOM 591 C CA . ALA A 1 76 ? -1.965 -9.673 4.211 1.00 68.12 76 ALA A CA 1
ATOM 592 C C . ALA A 1 76 ? -2.969 -10.798 3.880 1.00 68.12 76 ALA A C 1
ATOM 594 O O . ALA A 1 76 ? -2.560 -11.919 3.587 1.00 68.12 76 ALA A O 1
ATOM 595 N N . ASP A 1 77 ? -4.274 -10.498 3.866 1.00 67.75 77 ASP A N 1
ATOM 596 C CA . ASP A 1 77 ? -5.328 -11.423 3.419 1.00 67.75 77 ASP A CA 1
ATOM 597 C C . ASP A 1 77 ? -5.384 -11.612 1.886 1.00 67.75 77 ASP A C 1
ATOM 599 O O . ASP A 1 77 ? -6.130 -12.457 1.389 1.00 67.75 77 ASP A O 1
ATOM 603 N N . GLY A 1 78 ? -4.595 -10.838 1.133 1.00 65.25 78 GLY A N 1
ATOM 604 C CA . GLY A 1 78 ? -4.486 -10.888 -0.322 1.00 65.25 78 GLY A CA 1
ATOM 605 C C . GLY A 1 78 ? -5.689 -10.327 -1.082 1.00 65.25 78 GLY A C 1
ATOM 606 O O . GLY A 1 78 ? -5.713 -10.432 -2.308 1.00 65.25 78 GLY A O 1
ATOM 607 N N . ARG A 1 79 ? -6.691 -9.756 -0.397 1.00 62.38 79 ARG A N 1
ATOM 608 C CA . ARG A 1 79 ? -7.984 -9.382 -1.005 1.00 62.38 79 ARG A CA 1
ATOM 609 C C . ARG A 1 79 ? -8.043 -7.958 -1.536 1.00 62.38 79 ARG A C 1
ATOM 611 O O . ARG A 1 79 ? -8.871 -7.675 -2.396 1.00 62.38 79 ARG A O 1
ATOM 618 N N . VAL A 1 80 ? -7.188 -7.070 -1.038 1.00 62.31 80 VAL A N 1
ATOM 619 C CA . VAL A 1 80 ? -7.184 -5.655 -1.430 1.00 62.31 80 VAL A CA 1
ATOM 620 C C . VAL A 1 80 ? -5.789 -5.272 -1.875 1.00 62.31 80 VAL A C 1
ATOM 622 O O . VAL A 1 80 ? -4.858 -5.337 -1.076 1.00 62.31 80 VAL A O 1
ATOM 625 N N . GLY A 1 81 ? -5.665 -4.869 -3.138 1.00 60.91 81 GLY A N 1
ATOM 626 C CA . GLY A 1 81 ? -4.469 -4.241 -3.681 1.00 60.91 81 GLY A CA 1
ATOM 627 C C . GLY A 1 81 ? -4.725 -2.776 -3.974 1.00 60.91 81 GLY A C 1
ATOM 628 O O . GLY A 1 81 ? -5.749 -2.433 -4.559 1.00 60.91 81 GLY A O 1
ATOM 629 N N . VAL A 1 82 ? -3.820 -1.918 -3.516 1.00 61.44 82 VAL A N 1
ATOM 630 C CA . VAL A 1 82 ? -3.999 -0.458 -3.566 1.00 61.44 82 VAL A CA 1
ATOM 631 C C . VAL A 1 82 ? -3.112 0.193 -4.620 1.00 61.44 82 VAL A C 1
ATOM 633 O O . VAL A 1 82 ? -3.377 1.311 -5.062 1.00 61.44 82 VAL A O 1
ATOM 636 N N . TRP A 1 83 ? -2.061 -0.508 -5.037 1.00 67.81 83 TRP A N 1
ATOM 637 C CA . TRP A 1 83 ? -1.067 0.047 -5.936 1.00 67.81 83 TRP A CA 1
ATOM 638 C C . TRP A 1 83 ? -0.466 -1.008 -6.842 1.00 67.81 83 TRP A C 1
ATOM 640 O O . TRP A 1 83 ? -0.254 -2.129 -6.397 1.00 67.81 83 TRP A O 1
ATOM 650 N N . ASP A 1 84 ? -0.132 -0.624 -8.067 1.00 62.06 84 ASP A N 1
ATOM 651 C CA . ASP A 1 84 ? 0.705 -1.381 -8.984 1.00 62.06 84 ASP A CA 1
ATOM 652 C C . ASP A 1 84 ? 1.860 -0.525 -9.531 1.00 62.06 84 ASP A C 1
ATOM 654 O O . ASP A 1 84 ? 1.818 0.702 -9.550 1.00 62.06 84 ASP A O 1
ATOM 658 N N . ALA A 1 85 ? 2.927 -1.181 -9.981 1.00 66.06 85 ALA A N 1
ATOM 659 C CA . ALA A 1 85 ? 4.087 -0.513 -10.574 1.00 66.06 85 ALA A CA 1
ATOM 660 C C . ALA A 1 85 ? 4.968 0.328 -9.630 1.00 66.06 85 ALA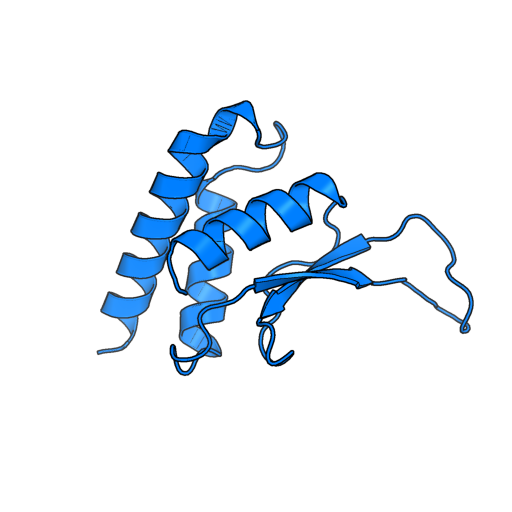 A C 1
ATOM 662 O O . ALA A 1 85 ? 5.686 1.2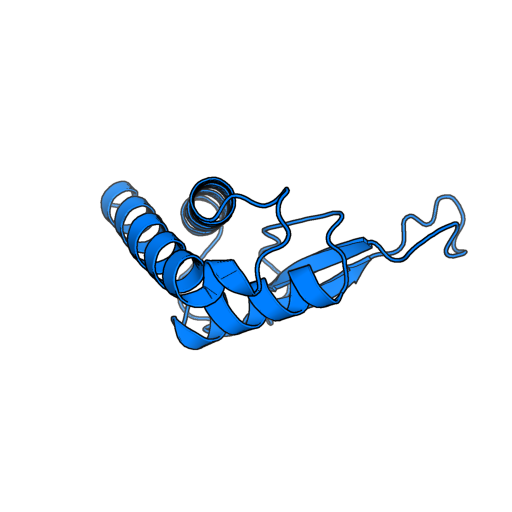07 -10.100 1.00 66.06 85 ALA A O 1
ATOM 663 N N . LEU A 1 86 ? 4.990 0.013 -8.332 1.00 72.75 86 LEU A N 1
ATOM 664 C CA . LEU A 1 86 ? 5.934 0.618 -7.388 1.00 72.75 86 LEU A CA 1
ATOM 665 C C . LEU A 1 86 ? 7.345 0.031 -7.525 1.00 72.75 86 LEU A C 1
ATOM 667 O O . LEU A 1 86 ? 7.542 -1.100 -7.984 1.00 72.75 86 LEU A O 1
ATOM 671 N N . THR A 1 87 ? 8.340 0.777 -7.063 1.00 80.00 87 THR A N 1
ATOM 672 C CA . THR A 1 87 ? 9.635 0.205 -6.679 1.00 80.00 87 THR A CA 1
ATOM 673 C C . THR A 1 87 ? 9.520 -0.556 -5.347 1.00 80.00 87 THR A C 1
ATOM 675 O O . THR A 1 87 ? 8.511 -0.449 -4.650 1.00 80.00 87 THR A O 1
ATOM 678 N N . LEU A 1 88 ? 10.531 -1.362 -4.989 1.00 77.56 88 LEU A N 1
ATOM 679 C CA . LEU A 1 88 ? 10.535 -2.096 -3.712 1.00 77.56 88 LEU A CA 1
ATOM 680 C C . LEU A 1 88 ? 10.426 -1.128 -2.526 1.00 77.56 88 LEU A C 1
ATOM 682 O O . LEU A 1 88 ? 9.524 -1.277 -1.708 1.00 77.56 88 LEU A O 1
ATOM 686 N N . ASP A 1 89 ? 11.289 -0.112 -2.496 1.00 79.44 89 ASP A N 1
ATOM 687 C CA . ASP A 1 89 ? 11.370 0.866 -1.405 1.00 79.44 89 ASP A CA 1
ATOM 688 C C . ASP A 1 89 ? 10.053 1.639 -1.231 1.00 79.44 89 ASP A C 1
ATOM 690 O O . ASP A 1 89 ? 9.590 1.873 -0.116 1.00 79.44 89 ASP A O 1
ATOM 694 N N . GLU A 1 90 ? 9.401 1.989 -2.343 1.00 80.50 90 GLU A N 1
ATOM 695 C CA . GLU A 1 90 ? 8.073 2.611 -2.344 1.00 80.50 90 GLU A CA 1
ATOM 696 C C . GLU A 1 90 ? 7.003 1.690 -1.763 1.00 80.50 90 GLU A C 1
ATOM 698 O O . GLU A 1 90 ? 6.185 2.115 -0.944 1.00 80.50 90 GLU A O 1
ATOM 703 N N . GLY A 1 91 ? 7.013 0.424 -2.185 1.00 80.19 91 GLY A N 1
ATOM 704 C CA . GLY A 1 91 ? 6.099 -0.586 -1.678 1.00 80.19 91 GLY A CA 1
ATOM 705 C C . GLY A 1 91 ? 6.260 -0.780 -0.174 1.00 80.19 91 GLY A C 1
ATOM 706 O O . GLY A 1 91 ? 5.265 -0.758 0.552 1.00 80.19 91 GLY A O 1
ATOM 707 N N . GLU A 1 92 ? 7.494 -0.947 0.304 1.00 82.62 92 GLU A N 1
ATOM 708 C CA . GLU A 1 92 ? 7.792 -1.156 1.724 1.00 82.62 92 GLU A CA 1
ATOM 709 C C . GLU A 1 92 ? 7.400 0.053 2.577 1.00 82.62 92 GLU A C 1
ATOM 711 O O . GLU A 1 92 ? 6.765 -0.118 3.618 1.00 82.62 92 GLU A O 1
ATOM 716 N N . LEU A 1 93 ? 7.692 1.275 2.119 1.00 83.75 93 LEU A N 1
ATOM 717 C CA . LEU A 1 93 ? 7.329 2.504 2.829 1.00 83.75 93 LEU A CA 1
ATOM 718 C C . LEU A 1 93 ? 5.808 2.660 2.978 1.00 83.75 93 LEU A C 1
ATOM 720 O O . LEU A 1 93 ? 5.309 3.017 4.052 1.00 83.75 93 LEU A O 1
ATOM 724 N N . ILE A 1 94 ? 5.059 2.389 1.907 1.00 80.44 94 ILE A N 1
ATOM 725 C CA . ILE A 1 94 ? 3.596 2.468 1.926 1.00 80.44 94 ILE A CA 1
ATOM 726 C C . ILE A 1 94 ? 3.020 1.349 2.809 1.00 80.44 94 ILE A C 1
ATOM 728 O O . ILE A 1 94 ? 2.152 1.619 3.639 1.00 80.44 94 ILE A O 1
ATOM 732 N N . ALA A 1 95 ? 3.524 0.117 2.696 1.00 81.44 95 ALA A N 1
ATOM 733 C CA . ALA A 1 95 ? 3.080 -1.015 3.511 1.00 81.44 95 ALA A CA 1
ATOM 734 C C . ALA A 1 95 ? 3.347 -0.809 5.015 1.00 81.44 95 ALA A C 1
ATOM 736 O O . ALA A 1 95 ? 2.462 -1.065 5.837 1.00 81.44 95 ALA A O 1
ATOM 737 N N . ASP A 1 96 ? 4.524 -0.296 5.385 1.00 83.00 96 ASP A N 1
ATOM 738 C CA . ASP A 1 96 ? 4.870 0.060 6.768 1.00 83.00 96 ASP A CA 1
ATOM 739 C C . ASP A 1 96 ? 3.939 1.148 7.318 1.00 83.00 96 ASP A C 1
ATOM 741 O O . ASP A 1 96 ? 3.402 1.013 8.419 1.00 83.00 96 ASP A O 1
ATOM 745 N N . THR A 1 97 ? 3.685 2.198 6.531 1.00 81.31 97 THR A N 1
ATOM 746 C CA . THR A 1 97 ? 2.793 3.297 6.929 1.00 81.31 97 THR A CA 1
ATOM 747 C C . THR A 1 97 ? 1.377 2.793 7.201 1.00 81.31 97 THR A C 1
ATOM 749 O O . THR A 1 97 ? 0.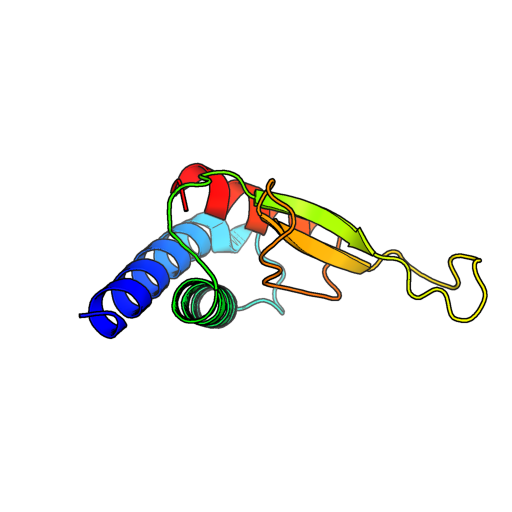793 3.102 8.239 1.00 81.31 97 THR A O 1
ATOM 752 N N . LEU A 1 98 ? 0.837 1.972 6.301 1.00 77.88 98 LEU A N 1
ATOM 753 C CA . LEU A 1 98 ? -0.500 1.402 6.449 1.00 77.88 98 LEU A CA 1
ATOM 754 C C . LEU A 1 98 ? -0.601 0.453 7.650 1.00 77.88 98 LEU A C 1
ATOM 756 O O . LEU A 1 98 ? -1.574 0.511 8.402 1.00 77.88 98 LEU A O 1
ATOM 760 N N . THR A 1 99 ? 0.431 -0.363 7.874 1.00 78.81 99 THR A N 1
ATOM 761 C CA . THR A 1 99 ? 0.509 -1.276 9.022 1.00 78.81 99 THR A CA 1
ATOM 762 C C . THR A 1 99 ? 0.567 -0.509 10.348 1.00 78.81 99 THR A C 1
ATOM 764 O O . THR A 1 99 ? -0.143 -0.848 11.292 1.00 78.81 99 THR A O 1
ATOM 767 N N . LYS A 1 100 ? 1.342 0.582 10.430 1.00 80.56 100 LYS A N 1
ATOM 768 C CA . LYS A 1 100 ? 1.406 1.444 11.630 1.00 80.56 100 LYS A CA 1
ATOM 769 C C . LYS A 1 100 ? 0.070 2.097 11.969 1.00 80.56 100 LYS A C 1
ATOM 771 O O . LYS A 1 100 ? -0.227 2.304 13.142 1.00 80.56 100 LYS A O 1
ATOM 776 N N . LEU A 1 101 ? -0.741 2.394 10.958 1.00 74.62 101 LEU A N 1
ATOM 777 C CA . LEU A 1 101 ? -2.082 2.944 11.138 1.00 74.62 101 LEU A CA 1
ATOM 778 C C . LEU A 1 101 ? -3.132 1.876 11.492 1.00 74.62 101 LEU A C 1
ATOM 780 O O . LEU A 1 101 ? -4.273 2.235 11.774 1.00 74.62 101 LEU A O 1
ATOM 784 N N . SER A 1 102 ? -2.754 0.588 11.528 1.00 72.06 102 SER A N 1
ATOM 785 C CA . SER A 1 102 ? -3.659 -0.545 11.793 1.00 72.06 102 SER A CA 1
ATOM 786 C C . SER A 1 102 ? -4.877 -0.569 10.862 1.00 72.06 102 SER A C 1
ATOM 788 O O . SER A 1 102 ? -5.986 -0.927 11.266 1.00 72.06 102 SER A O 1
ATOM 790 N N . LEU A 1 103 ? -4.656 -0.154 9.614 1.00 66.38 103 LEU A N 1
ATOM 791 C CA . LEU A 1 103 ? -5.614 -0.228 8.515 1.00 66.38 103 LEU A CA 1
ATOM 792 C C . LEU A 1 103 ? -5.591 -1.669 7.950 1.00 66.38 103 LEU A C 1
ATOM 794 O O . LEU A 1 103 ? -4.510 -2.272 7.921 1.00 66.38 103 LEU A O 1
#